Protein AF-A0A3M1QP92-F1 (afdb_monomer)

Nearest PDB structures (foldseek):
  8i8y-assembly1_B  TM=3.701E-01  e=1.671E-01  synthetic construct
  8xaq-assembly1_B  TM=4.889E-01  e=2.472E+00  Sulfolobus acidocaldarius DSM 639
  3drx-assembly1_D  TM=3.187E-01  e=5.690E+00  Homo sapiens
  8u83-assembly1_K3  TM=3.370E-01  e=9.505E+00  Homo sapiens

Foldseek 3Di:
DDKDKFKDLDPVVRVVVCCVPQNPQKAWDDKDKDFCDDDPDPDDTHIIMMIMIDHDPPDDPDPPPDDPPPPPDDDD

Solvent-accessible surface area (backbone atoms only — not comparable to full-atom values): 4825 Å² total; per-residue (Å²): 114,49,76,52,78,33,76,23,73,39,64,69,56,18,53,48,51,45,34,76,74,53,35,87,80,42,43,78,77,47,75,47,81,40,75,43,73,54,73,102,70,84,78,57,67,42,70,23,24,37,35,33,34,36,28,49,85,83,61,72,84,77,78,80,80,84,84,86,76,92,79,82,76,82,85,130

Mean predicted aligned error: 11.23 Å

Secondary structure (DSSP, 8-state):
-EEEEEEESSHHHHHHHHHHHH-TT-EEEEEEEEEEE-STT-S-EEEEEEEEEEE-TT-----SSSSSSTTS----

Structure (mmCIF, N/CA/C/O backbone):
data_AF-A0A3M1QP92-F1
#
_entry.id   AF-A0A3M1QP92-F1
#
loop_
_atom_site.group_PDB
_atom_site.id
_atom_site.type_symbol
_atom_site.label_atom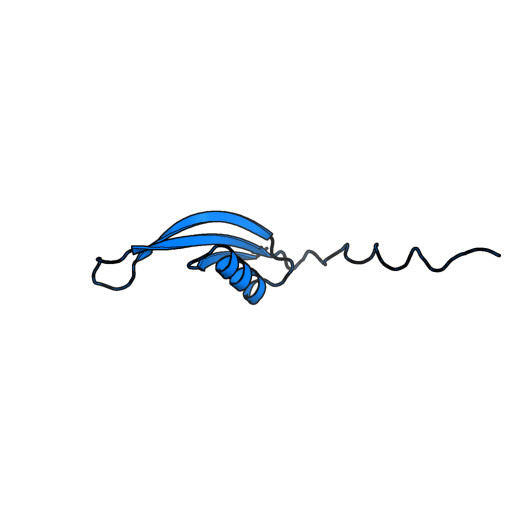_id
_atom_site.label_alt_id
_atom_site.label_comp_id
_atom_site.label_asym_id
_atom_site.label_entity_id
_atom_site.label_seq_id
_atom_site.pdbx_PDB_ins_code
_atom_site.Cartn_x
_atom_site.Cartn_y
_atom_site.Cartn_z
_atom_site.occupancy
_atom_site.B_iso_or_equiv
_atom_site.auth_seq_id
_atom_site.auth_comp_id
_atom_site.auth_asym_id
_atom_site.auth_atom_id
_atom_site.pdbx_PDB_model_num
ATOM 1 N N . MET A 1 1 ? 16.230 -4.195 -7.818 1.00 80.44 1 MET A N 1
ATOM 2 C CA . MET A 1 1 ? 14.999 -4.389 -7.001 1.00 80.44 1 MET A CA 1
ATOM 3 C C . MET A 1 1 ? 14.956 -3.533 -5.730 1.00 80.44 1 MET A C 1
ATOM 5 O O . MET A 1 1 ? 15.927 -3.490 -4.989 1.00 80.44 1 MET A O 1
ATOM 9 N N . HIS A 1 2 ? 13.827 -2.869 -5.462 1.00 85.69 2 HIS A N 1
ATOM 10 C CA . HIS A 1 2 ? 13.488 -2.145 -4.225 1.00 85.69 2 HIS A CA 1
ATOM 11 C C . HIS A 1 2 ? 12.115 -2.615 -3.723 1.00 85.69 2 HIS A C 1
ATOM 13 O O . HIS A 1 2 ? 11.151 -2.504 -4.472 1.00 85.69 2 HIS A O 1
ATOM 19 N N . ILE A 1 3 ? 12.011 -3.112 -2.483 1.00 93.56 3 ILE A N 1
ATOM 20 C CA . ILE A 1 3 ? 10.763 -3.634 -1.886 1.00 93.56 3 ILE A CA 1
ATOM 21 C C . ILE A 1 3 ? 10.322 -2.735 -0.731 1.00 93.56 3 ILE A C 1
ATOM 23 O O . ILE A 1 3 ? 11.133 -2.404 0.134 1.00 93.56 3 ILE A O 1
ATOM 27 N N . ARG A 1 4 ? 9.038 -2.363 -0.684 1.00 94.69 4 ARG A N 1
ATOM 28 C CA . ARG A 1 4 ? 8.458 -1.537 0.387 1.00 94.69 4 ARG A CA 1
ATOM 29 C C . ARG A 1 4 ? 7.039 -1.966 0.756 1.00 94.69 4 ARG A C 1
ATOM 31 O O . ARG A 1 4 ? 6.322 -2.564 -0.045 1.00 94.69 4 ARG A O 1
ATOM 38 N N . ARG A 1 5 ? 6.638 -1.648 1.990 1.00 95.75 5 ARG A N 1
ATOM 39 C CA . ARG A 1 5 ? 5.297 -1.898 2.538 1.00 95.75 5 ARG A CA 1
ATOM 40 C C . ARG A 1 5 ? 4.532 -0.600 2.732 1.00 95.75 5 ARG A C 1
ATOM 42 O O . ARG A 1 5 ? 5.071 0.379 3.237 1.00 95.75 5 ARG A O 1
ATOM 49 N N . PHE A 1 6 ? 3.259 -0.643 2.373 1.00 95.62 6 PHE A N 1
ATOM 50 C CA . PHE A 1 6 ? 2.345 0.485 2.360 1.00 95.62 6 PHE A CA 1
ATOM 51 C C . PHE A 1 6 ? 1.093 0.121 3.127 1.00 95.62 6 PHE A C 1
ATOM 53 O O . PHE A 1 6 ? 0.504 -0.926 2.888 1.00 95.62 6 PHE A O 1
ATOM 60 N N . VAL A 1 7 ? 0.668 0.997 4.029 1.00 94.38 7 VAL A N 1
ATOM 61 C CA . V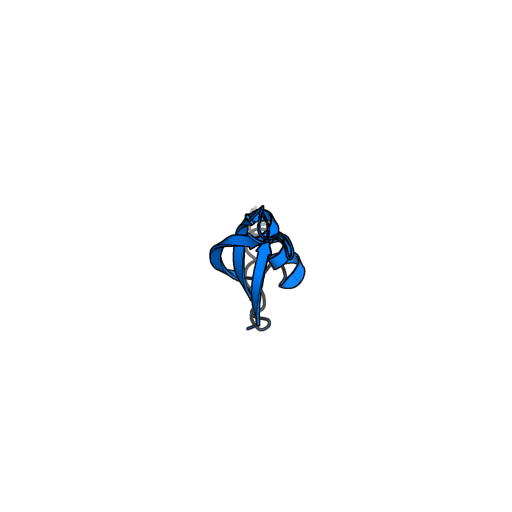AL A 1 7 ? -0.522 0.783 4.849 1.00 94.38 7 VAL A CA 1
ATOM 62 C C . VAL A 1 7 ? -1.502 1.927 4.588 1.00 94.38 7 VAL A C 1
ATOM 64 O O 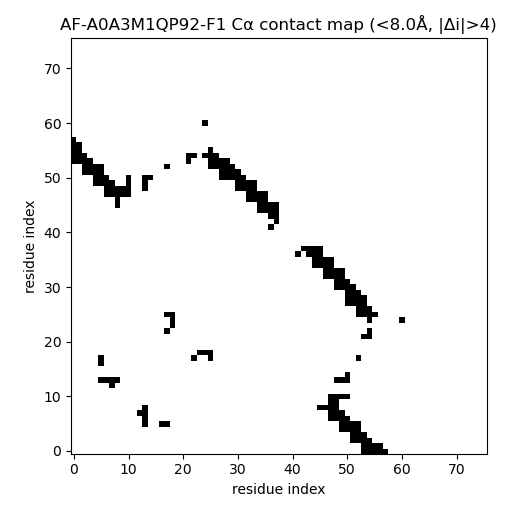. VAL A 1 7 ? -1.142 3.111 4.669 1.00 94.38 7 VAL A O 1
ATOM 67 N N . ALA A 1 8 ? -2.738 1.591 4.218 1.00 94.25 8 ALA A N 1
ATOM 68 C CA . ALA A 1 8 ? -3.798 2.573 3.980 1.00 94.25 8 ALA A CA 1
ATOM 69 C C . ALA A 1 8 ? -5.194 2.037 4.358 1.00 94.25 8 ALA A C 1
ATOM 71 O O . ALA A 1 8 ? -5.375 0.818 4.417 1.00 94.25 8 ALA A O 1
ATOM 72 N N . PRO A 1 9 ? -6.164 2.920 4.675 1.00 93.44 9 PRO A N 1
ATOM 73 C CA . PRO A 1 9 ? -7.526 2.514 5.038 1.00 93.44 9 PRO A CA 1
ATOM 74 C C . PRO A 1 9 ? -8.182 1.603 3.998 1.00 93.44 9 PRO A C 1
ATOM 76 O O . PRO A 1 9 ? -8.900 0.674 4.359 1.00 93.44 9 PRO A O 1
ATOM 79 N N . THR A 1 10 ? -7.892 1.835 2.717 1.00 94.69 10 THR A N 1
ATOM 80 C CA . THR A 1 10 ? -8.383 1.019 1.603 1.00 94.69 10 THR A CA 1
ATOM 81 C C . THR A 1 10 ? -7.243 0.483 0.739 1.00 94.69 10 THR A C 1
ATOM 83 O O . THR A 1 10 ? -6.153 1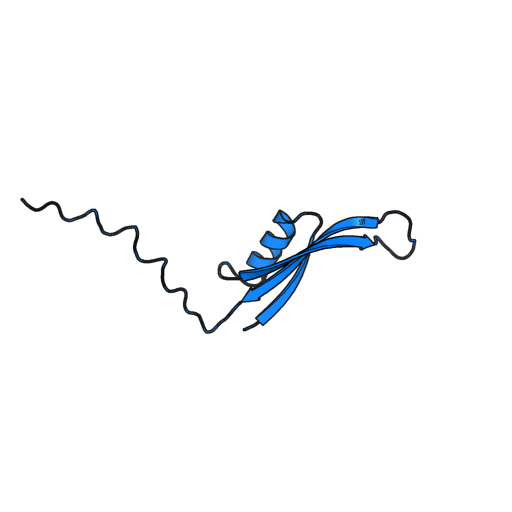.058 0.681 1.00 94.69 10 THR A O 1
ATOM 86 N N . LEU A 1 11 ? -7.506 -0.608 0.011 1.00 94.62 11 LEU A N 1
ATOM 87 C CA . LEU A 1 11 ? -6.563 -1.134 -0.981 1.00 94.62 11 LEU A CA 1
ATOM 88 C C . LEU A 1 11 ? -6.243 -0.090 -2.062 1.00 94.62 11 LEU A C 1
ATOM 90 O O . LEU A 1 11 ? -5.085 0.058 -2.442 1.00 94.62 11 LEU A O 1
ATOM 94 N N . LEU A 1 12 ? -7.252 0.658 -2.522 1.00 96.25 12 LEU A N 1
ATOM 95 C CA . LEU A 1 12 ? -7.087 1.682 -3.555 1.00 96.25 12 LEU A CA 1
ATOM 96 C C . LEU A 1 12 ? -6.100 2.769 -3.116 1.00 96.25 12 LEU A C 1
ATOM 98 O O . LEU A 1 12 ? -5.191 3.118 -3.866 1.00 96.25 12 LEU A O 1
ATOM 102 N N . GLU A 1 13 ? -6.232 3.262 -1.885 1.00 96.12 13 GLU A N 1
ATOM 103 C CA . GLU A 1 13 ? -5.297 4.241 -1.328 1.00 96.12 13 GLU A CA 1
ATOM 104 C C . GLU A 1 13 ? -3.892 3.660 -1.150 1.00 96.12 13 GLU A C 1
ATOM 106 O O . GLU A 1 13 ? -2.909 4.354 -1.401 1.00 96.12 13 GLU A O 1
ATOM 111 N N . ALA A 1 14 ? -3.773 2.391 -0.748 1.00 96.56 14 ALA A N 1
ATOM 112 C CA . ALA A 1 14 ? -2.472 1.743 -0.611 1.00 96.56 14 ALA A CA 1
ATOM 113 C C . ALA A 1 14 ? -1.771 1.623 -1.971 1.00 96.56 14 ALA A C 1
ATOM 115 O O . ALA A 1 14 ? -0.595 1.956 -2.084 1.00 96.56 14 ALA A O 1
ATOM 116 N N . VAL A 1 15 ? -2.500 1.230 -3.018 1.00 95.56 15 VAL A 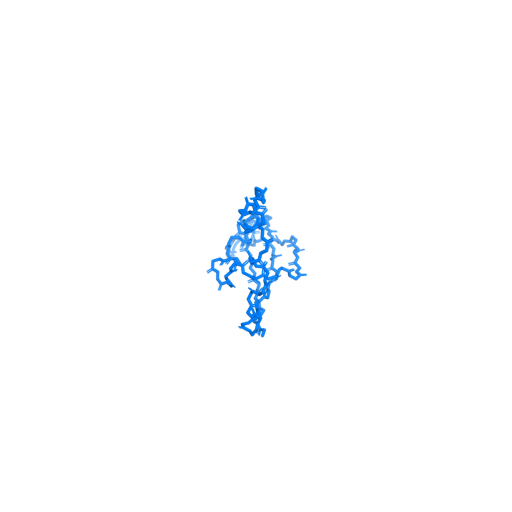N 1
ATOM 117 C CA . VAL A 1 15 ? -1.974 1.163 -4.390 1.00 95.56 15 VAL A CA 1
ATOM 118 C C . VAL A 1 15 ? -1.640 2.553 -4.932 1.00 95.56 15 VAL A C 1
ATOM 120 O O . VAL A 1 15 ? -0.648 2.705 -5.643 1.00 95.56 15 VAL A O 1
ATOM 123 N N . ARG A 1 16 ? -2.415 3.587 -4.580 1.00 96.88 16 ARG A N 1
ATOM 124 C CA . ARG A 1 16 ? -2.089 4.969 -4.953 1.00 96.88 16 ARG A CA 1
ATOM 125 C C . ARG A 1 16 ? -0.742 5.391 -4.370 1.00 96.88 16 ARG A C 1
ATOM 127 O O . ARG A 1 16 ? 0.117 5.834 -5.121 1.00 96.88 16 ARG A O 1
ATOM 134 N N . LYS A 1 17 ? -0.521 5.132 -3.076 1.00 96.25 17 LYS A N 1
ATOM 135 C CA . LYS A 1 17 ? 0.769 5.381 -2.410 1.00 96.25 17 LYS A CA 1
ATOM 136 C C . LYS A 1 17 ? 1.914 4.590 -3.041 1.00 96.25 17 LYS A C 1
ATOM 138 O O . LYS A 1 17 ? 2.991 5.139 -3.231 1.00 96.25 17 LYS A O 1
ATOM 143 N N . VAL A 1 18 ? 1.679 3.323 -3.401 1.00 95.75 18 VAL A N 1
ATOM 144 C CA . VAL A 1 18 ? 2.669 2.506 -4.124 1.00 95.75 18 VAL A CA 1
ATOM 145 C C . VAL A 1 18 ? 3.089 3.201 -5.416 1.00 95.75 18 VAL A C 1
ATOM 147 O O . VAL A 1 18 ? 4.279 3.342 -5.652 1.00 95.75 18 VAL A O 1
ATOM 150 N N . LYS A 1 19 ? 2.142 3.669 -6.235 1.00 92.81 19 LYS A N 1
ATOM 151 C CA . LYS A 1 19 ? 2.453 4.342 -7.507 1.00 92.81 19 LYS A CA 1
ATOM 152 C C . LYS A 1 19 ? 3.130 5.697 -7.318 1.00 92.81 19 LYS A C 1
ATOM 154 O O . LYS A 1 19 ? 4.029 6.031 -8.080 1.00 92.81 19 LYS A O 1
ATOM 159 N N . GLU A 1 20 ? 2.699 6.467 -6.321 1.00 94.81 20 GLU A N 1
ATOM 160 C CA . GLU A 1 20 ? 3.296 7.764 -5.977 1.00 94.81 20 GLU A CA 1
ATOM 161 C C . GLU A 1 20 ? 4.761 7.609 -5.530 1.00 94.81 20 GLU A C 1
ATOM 163 O O . GLU A 1 20 ? 5.591 8.453 -5.852 1.00 94.81 20 GLU A O 1
ATOM 168 N N . GLU A 1 21 ? 5.097 6.521 -4.827 1.00 93.25 21 GLU A N 1
ATOM 169 C CA . GLU A 1 21 ? 6.417 6.339 -4.212 1.00 93.25 21 GLU A CA 1
ATOM 170 C C . GLU A 1 21 ? 7.369 5.415 -4.993 1.00 93.25 21 GLU A C 1
ATOM 172 O O . GLU A 1 21 ? 8.578 5.641 -5.018 1.00 93.25 21 GLU A O 1
ATOM 177 N N . LEU A 1 22 ? 6.843 4.365 -5.626 1.00 92.38 22 LEU A N 1
ATOM 178 C CA . LEU A 1 22 ? 7.590 3.379 -6.417 1.00 92.38 22 LEU A CA 1
ATOM 179 C C . LEU A 1 22 ? 7.335 3.505 -7.925 1.00 92.38 22 LEU A C 1
ATOM 181 O O . LEU A 1 22 ? 7.854 2.704 -8.694 1.00 92.38 22 LEU A O 1
ATOM 185 N N . GLY A 1 23 ? 6.550 4.479 -8.372 1.00 90.50 23 GLY A N 1
ATOM 186 C CA . GLY A 1 23 ? 6.279 4.686 -9.790 1.00 90.50 23 GLY A CA 1
ATOM 187 C C . GLY A 1 23 ? 5.231 3.736 -10.390 1.00 90.50 23 GLY A C 1
ATOM 188 O O . GLY A 1 23 ? 4.733 2.812 -9.740 1.00 90.50 23 GLY A O 1
ATOM 189 N N . PRO A 1 24 ? 4.859 3.979 -11.659 1.00 90.94 24 PRO A N 1
ATOM 190 C CA . PRO A 1 24 ? 3.769 3.269 -12.326 1.00 90.94 24 PRO A CA 1
ATOM 191 C C . PRO A 1 24 ? 4.078 1.797 -12.625 1.00 90.94 24 PRO A C 1
ATOM 193 O O . PRO A 1 24 ? 3.139 1.015 -12.767 1.00 90.94 24 PRO A O 1
ATOM 196 N N . ASP A 1 25 ? 5.358 1.429 -12.695 1.00 89.12 25 ASP A N 1
ATOM 197 C CA . ASP A 1 25 ? 5.826 0.080 -13.043 1.00 89.12 25 ASP A CA 1
ATOM 198 C C . ASP A 1 25 ? 6.050 -0.815 -11.808 1.00 89.12 25 ASP A C 1
ATOM 200 O O . ASP A 1 25 ? 6.587 -1.919 -11.906 1.00 89.12 25 ASP A O 1
ATOM 204 N N . ALA A 1 26 ? 5.646 -0.349 -10.623 1.00 92.31 26 ALA A N 1
ATOM 205 C CA . ALA A 1 26 ? 5.723 -1.123 -9.393 1.00 92.31 26 ALA A CA 1
ATOM 206 C C . ALA A 1 26 ? 4.791 -2.348 -9.429 1.00 92.31 26 ALA A C 1
ATOM 208 O O . ALA A 1 26 ? 3.621 -2.267 -9.809 1.00 92.31 26 ALA A O 1
ATOM 209 N N . VAL A 1 27 ? 5.296 -3.483 -8.948 1.00 92.94 27 VAL A N 1
ATOM 210 C CA . VAL A 1 27 ? 4.575 -4.756 -8.867 1.00 92.94 27 VAL A CA 1
ATOM 211 C C . VAL A 1 27 ? 4.165 -5.021 -7.423 1.00 92.94 27 VAL A C 1
ATOM 213 O O . VAL A 1 27 ? 4.991 -4.986 -6.513 1.00 92.94 27 VAL A O 1
ATOM 216 N N . VAL A 1 28 ? 2.885 -5.317 -7.197 1.00 94.62 28 VAL A N 1
ATOM 217 C CA . VAL A 1 28 ? 2.380 -5.732 -5.882 1.00 94.62 28 VAL A CA 1
ATOM 218 C C . VAL A 1 28 ? 2.717 -7.205 -5.646 1.00 94.62 28 VAL A C 1
ATOM 220 O O . VAL A 1 28 ? 2.344 -8.063 -6.438 1.00 94.62 28 VAL A O 1
ATOM 223 N N . LEU A 1 29 ? 3.403 -7.494 -4.541 1.00 95.50 29 LEU A N 1
ATOM 224 C CA . LEU A 1 29 ? 3.801 -8.842 -4.128 1.00 95.50 29 LEU A CA 1
ATOM 225 C C . LEU A 1 29 ? 2.759 -9.508 -3.224 1.00 95.50 29 LEU A C 1
ATOM 227 O O . LEU A 1 29 ? 2.539 -10.711 -3.303 1.00 95.50 29 LEU A O 1
ATOM 231 N N . SER A 1 30 ? 2.149 -8.743 -2.317 1.00 96.44 30 SER A N 1
ATOM 232 C CA . SER A 1 30 ? 1.182 -9.275 -1.355 1.00 96.44 30 SER A CA 1
ATOM 233 C C . SER A 1 30 ? 0.272 -8.179 -0.822 1.00 96.44 30 SER A C 1
ATOM 235 O O . SER A 1 30 ? 0.702 -7.039 -0.630 1.00 96.44 30 SER A O 1
ATOM 237 N N . THR A 1 31 ? -0.973 -8.546 -0.534 1.00 96.50 31 THR A N 1
ATOM 238 C CA . THR A 1 31 ? -1.954 -7.694 0.134 1.00 96.50 31 THR A CA 1
ATOM 239 C C . THR A 1 31 ? -2.551 -8.444 1.308 1.00 96.50 31 THR A C 1
ATOM 241 O O . THR A 1 31 ? -2.991 -9.583 1.144 1.00 96.50 31 THR A O 1
ATOM 244 N N . ARG A 1 32 ? -2.618 -7.814 2.479 1.00 95.31 32 ARG A N 1
ATOM 245 C CA . ARG A 1 32 ? -3.281 -8.410 3.643 1.00 95.31 32 ARG A CA 1
ATOM 246 C C . ARG A 1 32 ? -4.042 -7.371 4.463 1.00 95.31 32 ARG A C 1
ATOM 248 O O . ARG A 1 32 ? -3.580 -6.233 4.576 1.00 95.31 32 ARG A O 1
ATOM 255 N N . PRO A 1 33 ? -5.193 -7.736 5.050 1.00 94.06 33 PRO A N 1
ATOM 256 C CA . PRO A 1 33 ? -5.887 -6.864 5.983 1.00 94.06 33 PRO A CA 1
ATOM 257 C C . PRO A 1 33 ? -5.052 -6.694 7.257 1.00 94.06 33 PRO A C 1
ATOM 259 O O . PRO A 1 33 ? -4.444 -7.640 7.758 1.00 94.06 33 PRO A O 1
ATOM 262 N N . VAL A 1 34 ? -5.033 -5.480 7.794 1.00 92.25 34 VAL A N 1
ATOM 263 C CA . VAL A 1 34 ? -4.336 -5.132 9.035 1.00 92.25 34 VAL A CA 1
ATOM 264 C C . VAL A 1 34 ? -5.236 -4.282 9.923 1.00 92.25 34 VAL A C 1
ATOM 266 O O . VAL A 1 34 ? -6.107 -3.557 9.447 1.00 92.25 34 VAL A O 1
ATOM 269 N N . ARG A 1 35 ? -5.032 -4.359 11.238 1.00 85.81 35 ARG A N 1
ATOM 270 C CA . ARG A 1 35 ? -5.697 -3.471 12.196 1.00 85.81 35 ARG A CA 1
ATOM 271 C C . ARG A 1 35 ? -4.803 -2.259 12.434 1.00 85.81 35 ARG A C 1
ATOM 273 O O . ARG A 1 35 ? -3.708 -2.398 12.969 1.00 85.81 35 ARG A O 1
ATOM 280 N N . MET A 1 36 ? -5.258 -1.077 12.034 1.00 73.88 36 MET A N 1
ATOM 281 C CA . MET A 1 36 ? -4.582 0.182 12.326 1.00 73.88 36 MET A CA 1
ATOM 282 C C . MET A 1 36 ? -4.989 0.659 13.717 1.00 73.88 36 MET A C 1
ATOM 28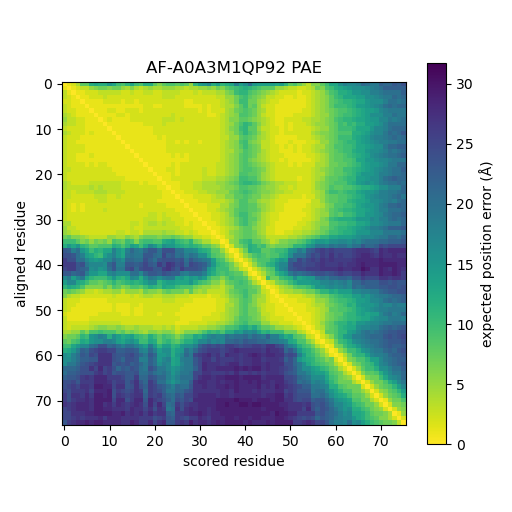4 O O . MET A 1 36 ? -6.123 1.095 13.925 1.00 73.88 36 MET A O 1
ATOM 288 N N . ALA A 1 37 ? -4.072 0.577 14.677 1.00 69.56 37 ALA A N 1
ATOM 289 C CA . ALA A 1 37 ? -4.273 1.182 15.986 1.00 69.56 37 ALA A CA 1
ATOM 290 C C . ALA A 1 37 ? -4.199 2.712 15.860 1.00 69.56 37 ALA A C 1
ATOM 292 O O . ALA A 1 37 ? -3.233 3.247 15.314 1.00 69.56 37 ALA A O 1
ATOM 293 N N . ARG A 1 38 ? -5.207 3.433 16.365 1.00 61.50 38 ARG A N 1
ATOM 294 C CA . ARG A 1 38 ? -5.129 4.891 16.510 1.00 61.50 38 ARG A CA 1
ATOM 295 C C . ARG A 1 38 ? -4.688 5.231 17.933 1.00 61.50 38 ARG A C 1
ATOM 297 O O . ARG A 1 38 ? -5.466 5.117 18.871 1.00 61.50 38 ARG A O 1
ATOM 304 N N . GLY A 1 39 ? -3.453 5.707 18.065 1.00 63.81 39 GLY A N 1
ATOM 305 C CA . GLY A 1 39 ? -2.965 6.382 19.268 1.00 63.81 39 GLY A CA 1
ATOM 306 C C . GLY A 1 39 ? -2.632 5.487 20.467 1.00 63.81 39 GLY A C 1
ATOM 307 O O . GLY A 1 39 ? -2.805 4.272 20.463 1.00 63.81 39 GLY A O 1
ATOM 308 N N . ARG A 1 40 ? -2.134 6.147 21.518 1.00 62.75 40 ARG A N 1
ATOM 309 C CA . ARG A 1 40 ? -1.576 5.566 22.753 1.00 62.75 40 ARG A CA 1
ATOM 310 C C . ARG A 1 40 ? -2.639 4.992 23.716 1.00 62.75 40 ARG A C 1
ATOM 312 O O . ARG A 1 40 ? -2.282 4.573 24.806 1.00 62.75 40 ARG A O 1
ATOM 319 N N . PHE A 1 41 ? -3.919 4.993 23.327 1.00 59.19 41 PHE A N 1
ATOM 320 C CA . PHE A 1 41 ? -5.082 4.677 24.178 1.00 59.19 41 PHE A CA 1
ATOM 321 C C . PHE A 1 41 ? -6.163 3.842 23.451 1.00 59.19 41 PHE A C 1
ATOM 323 O O . PHE A 1 41 ? -7.357 4.097 23.550 1.00 59.19 41 PHE A O 1
ATOM 330 N N . GLY A 1 42 ? -5.737 2.837 22.683 1.00 58.09 42 GLY A N 1
ATOM 331 C CA . GLY A 1 42 ? -6.352 1.498 22.656 1.00 58.09 42 GLY A CA 1
ATOM 332 C C . GLY A 1 42 ? -7.834 1.257 22.308 1.00 58.09 42 GLY A C 1
ATOM 333 O O . GLY A 1 42 ? -8.218 0.095 22.355 1.00 58.09 42 GLY A O 1
ATOM 334 N N . LEU A 1 43 ? -8.673 2.238 21.957 1.00 64.19 43 LEU A N 1
ATOM 335 C CA . LEU A 1 43 ? -10.133 2.001 21.900 1.00 64.19 43 LEU A CA 1
ATOM 336 C C . LEU A 1 43 ? -10.778 2.000 20.504 1.00 64.19 43 LEU A C 1
ATOM 338 O O . LEU A 1 43 ? -11.902 1.530 20.368 1.00 64.19 43 LEU A O 1
ATOM 342 N N . LEU A 1 44 ? -10.090 2.433 19.441 1.00 67.19 44 LEU A N 1
ATOM 343 C CA . LEU A 1 44 ? -10.604 2.311 18.066 1.00 67.19 44 LEU A CA 1
ATOM 344 C C . LEU A 1 44 ? -9.514 1.813 17.106 1.00 67.19 44 LEU A C 1
ATOM 346 O O . LEU A 1 44 ? -8.778 2.599 16.503 1.00 67.19 44 LEU A O 1
ATOM 350 N N . ALA A 1 45 ? -9.422 0.491 16.944 1.00 69.19 45 ALA A N 1
ATOM 351 C CA . ALA A 1 45 ? -8.669 -0.110 15.848 1.00 69.19 45 ALA A CA 1
ATOM 352 C C . ALA A 1 45 ? -9.502 -0.015 14.561 1.00 69.19 45 ALA A C 1
ATOM 354 O O . ALA A 1 45 ? -10.578 -0.605 14.476 1.00 69.19 45 ALA A O 1
ATOM 355 N N . ARG A 1 46 ? -9.021 0.724 13.555 1.00 75.81 46 ARG A N 1
ATOM 356 C CA . ARG A 1 46 ? -9.669 0.754 12.234 1.00 75.81 46 ARG A CA 1
ATOM 357 C C . ARG A 1 46 ? -9.122 -0.364 11.358 1.00 75.81 46 ARG A C 1
ATOM 359 O O . ARG A 1 46 ? -7.929 -0.660 11.396 1.00 75.81 46 ARG A O 1
ATOM 366 N N . SER A 1 47 ? -9.986 -0.981 10.562 1.00 85.56 47 SER A N 1
ATOM 367 C CA . SER A 1 47 ? -9.556 -1.888 9.500 1.00 85.56 47 SER A CA 1
ATOM 368 C C . SER A 1 47 ? -8.734 -1.123 8.463 1.00 85.56 47 SER A C 1
ATOM 370 O O . SER A 1 47 ? -9.063 0.008 8.108 1.00 85.56 47 SER A O 1
ATOM 372 N N . GLY A 1 48 ? -7.666 -1.744 7.986 1.00 92.62 48 GLY A N 1
ATOM 373 C CA . GLY A 1 48 ? -6.812 -1.229 6.930 1.00 92.62 48 GLY A CA 1
ATOM 374 C C . GLY A 1 48 ? -6.261 -2.351 6.065 1.00 92.62 48 GLY A C 1
ATOM 375 O O . GLY A 1 48 ? -6.471 -3.531 6.347 1.00 92.62 48 GLY A O 1
ATOM 376 N N . VAL A 1 49 ? -5.530 -1.977 5.022 1.00 95.88 49 VAL A N 1
ATOM 377 C CA . VAL A 1 49 ? -4.856 -2.906 4.114 1.00 95.88 49 VAL A CA 1
ATOM 378 C C . VAL A 1 49 ? -3.375 -2.571 4.069 1.00 95.88 49 VAL A C 1
ATOM 380 O O . VAL A 1 49 ? -2.988 -1.412 3.909 1.00 95.88 49 VAL A O 1
ATOM 383 N N . GLU A 1 50 ? -2.551 -3.601 4.220 1.00 96.31 50 GLU A N 1
ATOM 384 C CA . GLU A 1 50 ? -1.123 -3.546 3.964 1.00 96.31 50 GLU A CA 1
ATOM 385 C C . GLU A 1 50 ? -0.828 -4.142 2.589 1.00 96.31 50 GLU A C 1
ATOM 387 O O . GLU A 1 50 ? -1.254 -5.255 2.280 1.00 96.31 50 GLU A O 1
ATOM 392 N N . VAL A 1 51 ? -0.079 -3.402 1.780 1.00 97.69 51 VAL A N 1
ATOM 393 C CA . VAL A 1 51 ? 0.373 -3.783 0.445 1.00 97.69 51 VAL A CA 1
ATOM 394 C C . VAL A 1 51 ? 1.894 -3.809 0.446 1.00 97.69 51 VAL A C 1
ATOM 396 O O . VAL A 1 51 ? 2.538 -2.815 0.770 1.00 97.69 51 VAL A O 1
ATOM 399 N N . THR A 1 52 ? 2.477 -4.945 0.082 1.00 97.19 52 THR A N 1
ATOM 400 C CA . THR A 1 52 ? 3.913 -5.060 -0.194 1.00 97.19 52 THR A CA 1
ATOM 401 C C . THR A 1 52 ? 4.114 -4.943 -1.693 1.00 97.19 52 THR A C 1
ATOM 403 O O . THR A 1 52 ? 3.490 -5.691 -2.442 1.00 97.19 52 THR A O 1
ATOM 4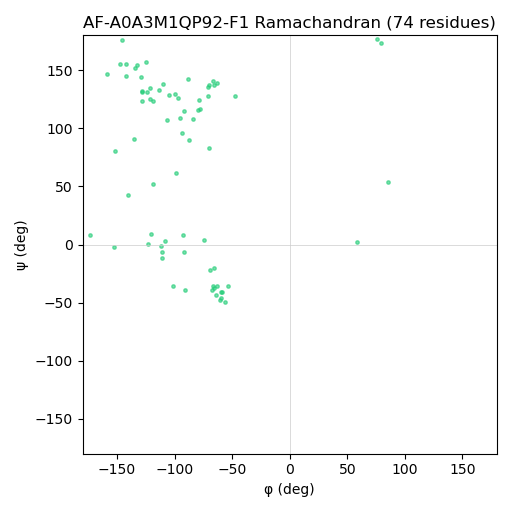06 N N . ALA A 1 53 ? 4.970 -4.028 -2.132 1.00 96.50 53 ALA A N 1
ATOM 407 C CA . ALA A 1 53 ? 5.256 -3.803 -3.541 1.00 96.50 53 ALA A CA 1
ATOM 408 C C . ALA A 1 53 ? 6.762 -3.714 -3.796 1.00 96.50 53 ALA A C 1
ATOM 410 O O . ALA A 1 53 ? 7.535 -3.370 -2.898 1.00 96.50 53 ALA A O 1
ATOM 411 N N . ALA A 1 54 ? 7.163 -4.028 -5.023 1.00 93.62 54 ALA A N 1
ATOM 412 C CA . ALA A 1 54 ? 8.535 -3.975 -5.488 1.00 93.62 54 ALA A CA 1
ATOM 413 C C . ALA A 1 54 ? 8.647 -3.194 -6.802 1.00 93.62 54 ALA A C 1
ATOM 415 O O . ALA A 1 54 ? 7.780 -3.307 -7.663 1.00 93.62 54 ALA A O 1
ATOM 416 N N . MET A 1 55 ? 9.731 -2.444 -6.976 1.00 89.81 55 MET A N 1
ATOM 417 C CA . MET A 1 55 ? 10.116 -1.841 -8.254 1.00 89.81 55 MET A CA 1
ATOM 418 C C . MET A 1 55 ? 11.511 -2.337 -8.631 1.00 89.81 55 MET A C 1
ATOM 420 O O . MET A 1 55 ? 12.412 -2.383 -7.788 1.00 89.81 55 MET A O 1
ATOM 424 N N . ASP A 1 56 ? 11.695 -2.725 -9.888 1.00 81.19 56 ASP A N 1
ATOM 425 C CA . ASP A 1 56 ? 13.006 -3.075 -10.416 1.00 81.19 56 ASP A CA 1
ATOM 426 C C . ASP A 1 56 ? 13.499 -1.968 -11.346 1.00 81.19 56 ASP A C 1
ATOM 428 O O . ASP A 1 56 ? 12.969 -1.795 -12.438 1.00 81.19 56 ASP A O 1
ATOM 432 N N . ARG A 1 57 ? 14.488 -1.191 -10.888 1.00 64.56 57 ARG A N 1
ATOM 433 C CA . ARG A 1 57 ? 15.030 -0.038 -11.628 1.00 64.56 57 ARG A CA 1
ATOM 434 C C . ARG A 1 57 ? 15.741 -0.436 -12.924 1.00 64.56 57 ARG A C 1
ATOM 436 O O . ARG A 1 57 ? 15.857 0.396 -13.814 1.00 64.56 57 ARG A O 1
ATOM 443 N N . ASP A 1 58 ? 16.159 -1.694 -13.034 1.00 64.06 58 ASP A N 1
ATOM 444 C CA . ASP A 1 58 ? 16.888 -2.219 -14.191 1.00 64.06 58 ASP A CA 1
ATOM 445 C C . ASP A 1 58 ? 15.964 -2.827 -15.259 1.00 64.06 58 ASP A C 1
ATOM 447 O O . ASP A 1 58 ? 16.404 -3.152 -16.362 1.00 64.06 58 ASP A O 1
ATOM 451 N N . ARG A 1 59 ? 14.656 -2.941 -14.981 1.00 55.12 59 ARG A N 1
ATOM 452 C CA . ARG A 1 59 ? 13.667 -3.283 -16.007 1.00 55.12 59 ARG A CA 1
ATOM 453 C C . ARG A 1 59 ? 13.187 -2.010 -16.687 1.00 55.12 59 ARG A C 1
ATOM 455 O O . ARG A 1 59 ? 12.191 -1.413 -16.295 1.00 55.12 59 ARG A O 1
ATOM 462 N N . HIS A 1 60 ? 13.891 -1.631 -17.751 1.00 52.25 60 HIS A N 1
ATOM 463 C CA . HIS A 1 60 ? 13.344 -0.750 -18.779 1.00 52.25 60 HIS A CA 1
ATOM 464 C C . HIS A 1 60 ? 11.943 -1.263 -19.174 1.00 52.25 60 HIS A C 1
ATOM 466 O O . HIS A 1 60 ? 11.820 -2.461 -19.474 1.00 52.25 60 HIS A O 1
ATOM 472 N N . PRO A 1 61 ? 10.888 -0.425 -19.160 1.00 55.66 61 PRO A N 1
ATOM 473 C CA . PRO A 1 61 ? 9.542 -0.842 -19.527 1.00 55.66 61 PRO A CA 1
ATOM 474 C C . PRO A 1 61 ? 9.502 -1.110 -21.033 1.00 55.66 61 PRO A C 1
ATOM 476 O O . PRO A 1 61 ? 9.124 -0.274 -21.847 1.00 55.66 61 PRO A O 1
ATOM 479 N N . SER A 1 62 ? 9.925 -2.308 -21.421 1.00 57.06 62 SER A N 1
ATOM 480 C CA . SER A 1 62 ? 9.594 -2.866 -22.720 1.00 57.06 62 SER A CA 1
ATOM 481 C C . SER A 1 62 ? 8.105 -3.213 -22.710 1.00 57.06 62 SER A C 1
ATOM 483 O O . SER A 1 62 ? 7.584 -3.779 -21.752 1.00 57.06 62 SER A O 1
ATOM 485 N N . VAL A 1 63 ? 7.434 -2.887 -23.814 1.00 59.81 63 VAL A N 1
ATOM 486 C CA . VAL A 1 63 ? 6.025 -3.183 -24.118 1.00 59.81 63 VAL A CA 1
ATOM 487 C C . VAL A 1 63 ? 4.982 -2.184 -23.580 1.00 59.81 63 VAL A C 1
ATOM 489 O O . VAL A 1 63 ? 3.965 -2.549 -22.995 1.00 59.81 63 VAL A O 1
ATOM 492 N N . ARG A 1 64 ? 5.158 -0.897 -23.904 1.00 59.41 64 ARG A N 1
ATOM 493 C CA . ARG A 1 64 ? 4.016 -0.040 -24.305 1.00 59.41 64 ARG A CA 1
ATOM 494 C C . ARG A 1 64 ? 4.045 0.387 -25.777 1.00 59.41 64 ARG A C 1
ATOM 496 O O . ARG A 1 64 ? 3.092 0.987 -26.262 1.00 59.41 64 ARG A O 1
ATOM 503 N N . GLU A 1 65 ? 5.063 -0.023 -26.519 1.00 56.41 65 GLU A N 1
ATOM 504 C CA . GLU A 1 65 ? 5.107 0.062 -27.978 1.00 56.41 65 GLU A CA 1
ATOM 5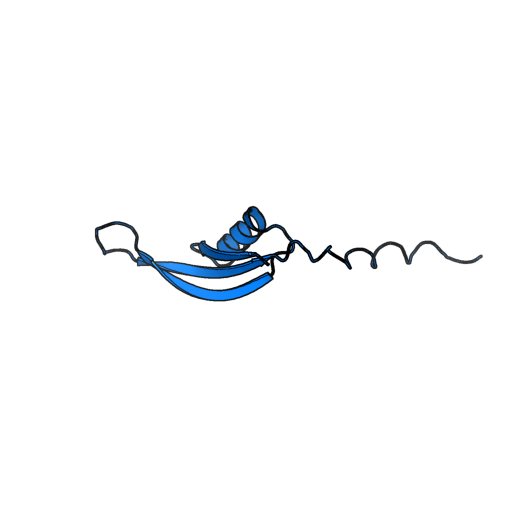05 C C . GLU A 1 65 ? 4.609 -1.264 -28.560 1.00 56.41 65 GLU A C 1
ATOM 507 O O . GLU A 1 65 ? 5.370 -2.225 -28.603 1.00 56.41 65 GLU A O 1
ATOM 512 N N . ARG A 1 66 ? 3.322 -1.365 -28.919 1.00 57.44 66 ARG A N 1
ATOM 513 C CA . ARG A 1 66 ? 2.819 -2.330 -29.934 1.00 57.44 66 ARG A CA 1
ATOM 514 C C . ARG A 1 66 ? 1.335 -2.181 -30.310 1.00 57.44 66 ARG A C 1
ATOM 516 O O . ARG A 1 66 ? 0.815 -3.034 -31.012 1.00 57.44 66 ARG A O 1
ATOM 523 N N . GLY A 1 67 ? 0.635 -1.132 -29.866 1.00 53.00 67 GLY A N 1
ATOM 524 C CA . GLY A 1 67 ? -0.810 -0.995 -30.118 1.00 53.00 67 GLY A CA 1
ATOM 525 C C . GLY A 1 67 ? -1.253 0.113 -31.078 1.00 53.00 67 GLY A C 1
ATOM 526 O O . GLY A 1 67 ? -2.442 0.190 -31.355 1.00 53.00 67 GLY A O 1
ATOM 527 N N . ALA A 1 68 ? -0.364 0.997 -31.548 1.00 56.53 68 ALA A N 1
ATOM 528 C CA . ALA A 1 68 ? -0.794 2.256 -32.179 1.00 56.53 68 ALA A CA 1
ATOM 529 C C . ALA A 1 68 ? -0.293 2.515 -33.614 1.00 56.53 68 ALA A C 1
ATOM 531 O O . ALA A 1 68 ? -0.663 3.537 -34.185 1.00 56.53 68 ALA A O 1
ATOM 532 N N . GLU A 1 69 ? 0.486 1.616 -34.229 1.00 54.50 69 GLU A N 1
ATOM 533 C CA . GLU A 1 69 ? 1.024 1.845 -35.587 1.00 54.50 69 GLU A CA 1
ATOM 534 C C . GLU A 1 69 ? 0.615 0.795 -36.636 1.00 54.50 69 GLU A C 1
ATOM 536 O O . GLU A 1 69 ? 1.050 0.851 -37.780 1.00 54.50 69 GLU A O 1
ATOM 541 N N . GLU A 1 70 ? -0.305 -0.11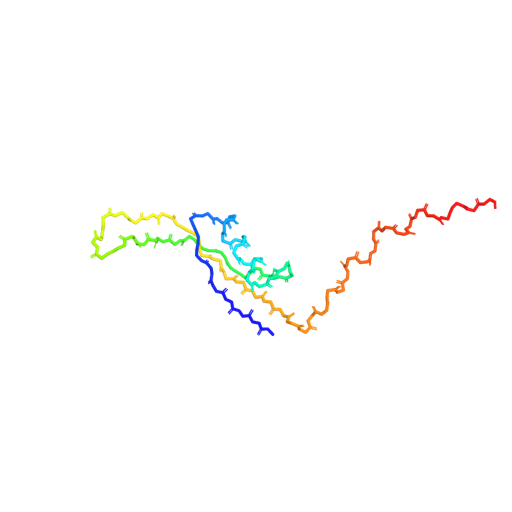6 -36.317 1.00 54.47 70 GLU A N 1
ATOM 542 C CA . GLU A 1 70 ? -0.878 -1.051 -37.298 1.00 54.47 70 GLU A CA 1
ATOM 543 C C . GLU A 1 70 ? -2.246 -0.545 -37.781 1.00 54.47 70 GLU A C 1
ATOM 545 O O . GLU A 1 70 ? -3.298 -1.120 -37.536 1.00 54.47 70 GLU A O 1
ATOM 550 N N . GLY A 1 71 ? -2.241 0.630 -38.410 1.00 55.41 71 GLY A N 1
ATOM 551 C CA . GLY A 1 71 ? -3.448 1.230 -38.996 1.00 55.41 71 GLY A CA 1
ATOM 552 C C . GLY A 1 71 ? -3.186 2.169 -40.172 1.00 55.41 71 GLY A C 1
ATOM 553 O O . GLY A 1 71 ? -4.124 2.684 -40.773 1.00 55.41 71 GLY A O 1
ATOM 554 N N . ARG A 1 72 ? -1.917 2.404 -40.534 1.00 61.69 72 ARG A N 1
ATOM 555 C CA . ARG A 1 72 ? -1.530 3.311 -41.626 1.00 61.69 72 ARG A CA 1
ATOM 556 C C . ARG A 1 72 ? -0.780 2.585 -42.737 1.00 61.69 72 ARG A C 1
ATOM 558 O O . ARG A 1 72 ? 0.290 3.010 -43.154 1.00 61.69 72 ARG A O 1
ATOM 565 N N . ARG A 1 73 ? -1.345 1.496 -43.253 1.00 59.69 73 ARG A N 1
ATOM 566 C CA . ARG A 1 73 ? -0.972 1.016 -44.589 1.00 59.69 73 ARG A CA 1
ATOM 567 C C . ARG A 1 73 ? -2.132 0.264 -45.228 1.00 59.69 73 ARG A C 1
ATOM 569 O O . ARG A 1 73 ? -2.183 -0.956 -45.216 1.00 59.69 73 ARG A O 1
ATOM 576 N N . ALA A 1 74 ? -3.074 1.018 -45.788 1.00 60.47 74 ALA A N 1
ATOM 577 C CA . ALA A 1 74 ? -3.913 0.492 -46.855 1.00 60.47 74 ALA A CA 1
ATOM 578 C C . ALA A 1 74 ? -3.087 0.555 -48.155 1.00 60.47 74 ALA A C 1
ATOM 580 O O . ALA A 1 74 ? -2.697 1.661 -48.546 1.00 60.47 74 ALA A O 1
ATOM 581 N N . PRO A 1 75 ? -2.746 -0.574 -48.799 1.00 67.62 75 PRO A N 1
ATOM 582 C CA . PRO A 1 75 ? -2.200 -0.537 -50.149 1.00 67.62 75 PRO A CA 1
ATOM 583 C C . PRO A 1 75 ? -3.312 -0.141 -51.135 1.00 67.62 75 PRO A C 1
ATOM 585 O O . PRO A 1 75 ? -4.443 -0.615 -51.020 1.00 67.62 75 PRO A O 1
ATOM 588 N N . ARG A 1 76 ? -2.986 0.766 -52.062 1.00 59.25 76 ARG A N 1
ATOM 589 C CA . ARG A 1 76 ? -3.732 0.969 -53.312 1.00 59.25 76 ARG A CA 1
ATOM 590 C C . ARG A 1 76 ? -3.248 -0.033 -54.348 1.00 59.25 76 ARG A C 1
ATOM 592 O O . ARG A 1 76 ? -2.038 -0.349 -54.294 1.00 59.25 76 ARG A O 1
#

Sequence (76 aa):
MHIRRFVAPTLLEAVRKVKEELGPDAVVLSTRPVRMARGRFGLLARSGVEVTAAMDRDRHPSVRERGAEEGRRAPR

Radius of gyration: 19.53 Å; Cα contacts (8 Å, |Δi|>4): 112; chains: 1; bounding box: 28×17×78 Å

pLDDT: mean 80.08, std 16.59, range [52.25, 97.69]